Protein AF-A0A433DNB4-F1 (afdb_monomer)

Foldseek 3Di:
DPDDDQPQDPVLVVVLVVQCPPPDPVSRDDPVVSVVSVVVVVVPDPPDGDPSNVVVVVVVVVVVVVVVVVPPDDDDDDDDDDDDDPPPPPPPDDPVRVVVVVVPPD

Solvent-accessible surface area (backbone atoms only — not comparable to full-atom values): 6925 Å² total; per-residue (Å²): 123,98,67,82,81,62,56,64,59,60,64,71,57,57,50,52,55,50,36,65,61,40,88,50,73,89,65,32,68,54,71,66,58,53,49,53,53,49,54,58,47,56,74,75,61,59,90,61,73,36,71,53,35,50,51,50,53,53,52,53,53,53,54,51,52,51,50,55,67,74,57,74,74,81,84,82,81,95,75,93,77,96,71,86,73,78,91,76,73,82,80,74,70,53,71,71,60,55,52,58,65,63,72,72,77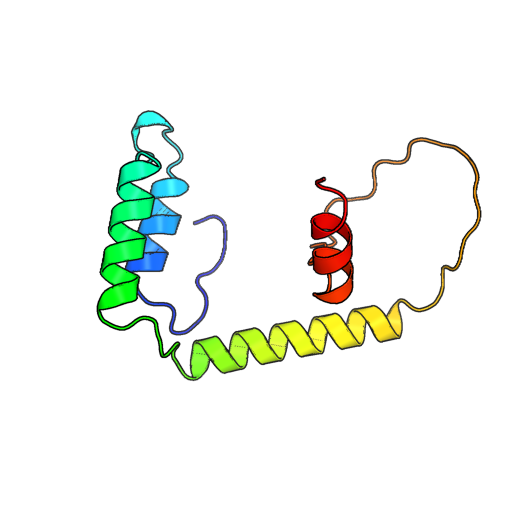,127

pLDDT: mean 73.73, std 19.6, range [33.25, 97.69]

Structure (mmCIF, N/CA/C/O backbone):
data_AF-A0A433DNB4-F1
#
_entry.id   AF-A0A433DNB4-F1
#
loop_
_atom_site.group_PDB
_atom_site.id
_atom_site.type_symbol
_atom_site.label_atom_id
_atom_site.label_alt_id
_atom_site.label_comp_id
_atom_site.label_asym_id
_atom_site.label_entity_id
_atom_site.label_seq_id
_atom_site.pdbx_PDB_ins_code
_atom_site.Cartn_x
_atom_site.Cartn_y
_atom_site.Cartn_z
_atom_site.occupancy
_atom_site.B_iso_or_equiv
_atom_site.auth_seq_id
_atom_site.auth_comp_id
_atom_site.auth_asym_id
_atom_site.auth_atom_id
_atom_site.pdbx_PDB_model_num
ATOM 1 N N . MET A 1 1 ? 2.485 -13.437 -0.537 1.00 68.94 1 MET A N 1
ATOM 2 C CA . MET A 1 1 ? 2.533 -12.122 0.137 1.00 68.94 1 MET A CA 1
ATOM 3 C C . MET A 1 1 ? 2.981 -12.386 1.565 1.00 68.94 1 MET A C 1
ATOM 5 O O . MET A 1 1 ? 2.599 -13.427 2.084 1.00 68.94 1 MET A O 1
ATOM 9 N N . ARG A 1 2 ? 3.878 -11.567 2.130 1.00 76.94 2 ARG A N 1
ATOM 10 C CA . ARG A 1 2 ? 4.492 -11.848 3.443 1.00 76.94 2 ARG A CA 1
ATOM 11 C C . ARG A 1 2 ? 3.539 -11.582 4.609 1.00 76.94 2 ARG A C 1
ATOM 13 O O . ARG A 1 2 ? 3.623 -12.262 5.621 1.00 76.94 2 ARG A O 1
ATOM 20 N N . GLU A 1 3 ? 2.648 -10.619 4.427 1.00 81.38 3 GLU A N 1
ATOM 21 C CA . GLU A 1 3 ? 1.641 -10.199 5.394 1.00 81.38 3 GLU A CA 1
ATOM 22 C C . GLU A 1 3 ? 0.254 -10.292 4.760 1.00 81.38 3 GLU A C 1
ATOM 24 O O . GLU A 1 3 ? 0.121 -10.220 3.531 1.00 81.38 3 GLU A O 1
ATOM 29 N N . ASP A 1 4 ? -0.765 -10.444 5.602 1.00 85.50 4 ASP A N 1
ATOM 30 C CA . ASP A 1 4 ? -2.154 -10.388 5.168 1.00 85.50 4 ASP A CA 1
ATOM 31 C C . ASP A 1 4 ? -2.570 -8.931 4.913 1.00 85.50 4 ASP A C 1
ATOM 33 O O . ASP A 1 4 ? -2.245 -8.039 5.704 1.00 85.50 4 ASP A O 1
ATOM 37 N N . PRO A 1 5 ? -3.295 -8.648 3.817 1.00 84.25 5 PRO A N 1
ATOM 38 C CA . PRO A 1 5 ? -3.717 -7.292 3.502 1.00 84.25 5 PRO A CA 1
ATOM 39 C C . PRO A 1 5 ? -4.709 -6.763 4.543 1.00 84.25 5 PRO A C 1
ATOM 41 O O . PRO A 1 5 ? -5.642 -7.455 4.953 1.00 84.25 5 PRO A O 1
ATOM 44 N N . ILE A 1 6 ? -4.555 -5.490 4.913 1.00 89.31 6 ILE A N 1
ATOM 45 C CA . ILE A 1 6 ? -5.486 -4.821 5.825 1.00 89.31 6 ILE A CA 1
ATOM 46 C C . ILE A 1 6 ? -6.874 -4.733 5.162 1.00 89.31 6 ILE A C 1
ATOM 48 O O . ILE A 1 6 ? -6.976 -4.285 4.012 1.00 89.31 6 ILE A O 1
ATOM 52 N N . PRO A 1 7 ? -7.962 -5.100 5.864 1.00 90.12 7 PRO A N 1
ATOM 53 C CA . PRO A 1 7 ? -9.314 -4.987 5.331 1.00 90.12 7 PRO A CA 1
ATOM 54 C C . PRO A 1 7 ? -9.628 -3.574 4.827 1.00 90.12 7 PRO A C 1
ATOM 56 O O . PRO A 1 7 ? -9.411 -2.583 5.526 1.00 90.12 7 PRO A O 1
ATOM 59 N N . GLY A 1 8 ? -10.142 -3.482 3.598 1.00 89.00 8 GLY A N 1
ATOM 60 C CA . GLY A 1 8 ? -10.512 -2.213 2.964 1.00 89.00 8 GLY A CA 1
ATOM 61 C C . GLY A 1 8 ? -9.331 -1.312 2.573 1.00 89.00 8 GLY A C 1
ATOM 62 O O . GLY A 1 8 ? -9.539 -0.126 2.300 1.00 89.00 8 GLY A O 1
ATOM 63 N N . MET A 1 9 ? -8.107 -1.852 2.546 1.00 87.12 9 MET A N 1
ATOM 64 C CA . MET A 1 9 ? -6.932 -1.176 1.999 1.00 87.12 9 MET A CA 1
ATOM 65 C C . MET A 1 9 ? -7.108 -0.912 0.493 1.00 87.12 9 MET A C 1
ATOM 67 O O . MET A 1 9 ? -7.552 -1.801 -0.236 1.00 87.12 9 MET A O 1
ATOM 71 N N . PRO A 1 10 ? -6.727 0.276 -0.014 1.00 87.25 10 PRO A N 1
ATOM 72 C CA . PRO A 1 10 ? -6.719 0.537 -1.449 1.00 87.25 10 PRO A CA 1
ATOM 73 C C . PRO A 1 10 ? -5.812 -0.441 -2.207 1.00 87.25 10 PRO A C 1
ATOM 75 O O . PRO A 1 10 ? -4.646 -0.610 -1.850 1.00 87.25 10 PRO A O 1
ATOM 78 N N . ASN A 1 11 ? -6.314 -1.014 -3.305 1.00 88.00 11 ASN A N 1
ATOM 79 C CA . ASN A 1 11 ? -5.570 -1.986 -4.122 1.00 88.00 11 ASN A CA 1
ATOM 80 C C . ASN A 1 11 ? -4.202 -1.466 -4.582 1.00 88.00 11 ASN A C 1
ATOM 82 O O . ASN A 1 11 ? -3.243 -2.225 -4.620 1.00 88.00 11 ASN A O 1
ATOM 86 N N . VAL A 1 12 ? -4.084 -0.160 -4.848 1.00 89.12 12 VAL A N 1
ATOM 87 C CA . VAL A 1 12 ? -2.805 0.448 -5.242 1.00 89.12 12 VAL A CA 1
ATOM 88 C C . VAL A 1 12 ? -1.710 0.252 -4.187 1.00 89.12 12 VAL A C 1
ATOM 90 O O . VAL A 1 12 ? -0.563 0.019 -4.555 1.00 89.12 12 VAL A O 1
ATOM 93 N N . LEU A 1 13 ? -2.045 0.274 -2.888 1.00 89.25 13 LEU A N 1
ATOM 94 C CA . LEU A 1 13 ? -1.079 -0.056 -1.835 1.00 89.25 13 LEU A CA 1
ATOM 95 C C . LEU A 1 13 ? -0.755 -1.547 -1.824 1.00 89.25 13 LEU A C 1
ATOM 97 O O . LEU A 1 13 ? 0.412 -1.906 -1.695 1.00 89.25 13 LEU A O 1
ATOM 101 N N . ALA A 1 14 ? -1.770 -2.404 -1.977 1.00 89.44 14 ALA A N 1
ATOM 102 C CA . ALA A 1 14 ? -1.582 -3.853 -2.021 1.00 89.44 14 ALA A CA 1
ATOM 103 C C . ALA A 1 14 ? -0.605 -4.253 -3.138 1.00 89.44 14 ALA A C 1
ATOM 105 O O . ALA A 1 14 ? 0.286 -5.074 -2.925 1.00 89.44 14 ALA A O 1
ATOM 106 N N . ASP A 1 15 ? -0.749 -3.636 -4.311 1.00 91.75 15 ASP A N 1
ATOM 107 C CA . ASP A 1 15 ? 0.115 -3.867 -5.464 1.00 91.75 15 ASP A CA 1
ATOM 108 C C . ASP A 1 15 ? 1.534 -3.341 -5.243 1.00 91.75 15 ASP A C 1
ATOM 110 O O . ASP A 1 15 ? 2.486 -4.078 -5.489 1.00 91.75 15 ASP A O 1
ATOM 114 N N . ILE A 1 16 ? 1.692 -2.125 -4.702 1.00 93.50 16 ILE A N 1
ATOM 115 C CA . ILE A 1 16 ? 3.014 -1.587 -4.340 1.00 93.50 16 ILE A CA 1
ATOM 116 C C . ILE A 1 16 ? 3.729 -2.538 -3.371 1.00 93.50 16 ILE A C 1
ATOM 118 O O . ILE A 1 16 ? 4.874 -2.911 -3.613 1.00 93.50 16 ILE A O 1
ATOM 122 N N . ILE A 1 17 ? 3.056 -2.972 -2.300 1.00 92.56 17 ILE A N 1
ATOM 123 C CA . ILE A 1 17 ? 3.629 -3.890 -1.304 1.00 92.56 17 ILE A CA 1
ATOM 124 C C . ILE A 1 17 ? 4.013 -5.223 -1.958 1.00 92.56 17 ILE A C 1
ATOM 126 O O . ILE A 1 17 ? 5.115 -5.729 -1.740 1.00 92.56 17 ILE A O 1
ATOM 130 N N . ARG A 1 18 ? 3.127 -5.783 -2.790 1.00 92.31 18 ARG A N 1
ATOM 131 C CA . ARG A 1 18 ? 3.365 -7.044 -3.504 1.00 92.31 18 ARG A CA 1
ATOM 132 C C . ARG A 1 18 ? 4.603 -6.973 -4.396 1.00 92.31 18 ARG A C 1
ATOM 134 O O . ARG A 1 18 ? 5.392 -7.911 -4.381 1.00 92.31 18 ARG A O 1
ATOM 141 N N . GLU A 1 19 ? 4.762 -5.893 -5.154 1.00 94.62 19 GLU A N 1
ATOM 142 C CA . GLU A 1 19 ? 5.895 -5.692 -6.066 1.00 94.62 19 GLU A CA 1
ATOM 143 C C . GLU A 1 19 ? 7.205 -5.424 -5.310 1.00 94.62 19 GLU A C 1
ATOM 145 O O . GLU A 1 19 ? 8.245 -5.987 -5.648 1.00 94.62 19 GLU A O 1
ATOM 150 N N . CYS A 1 20 ? 7.169 -4.632 -4.234 1.00 95.25 20 CYS A N 1
ATOM 151 C CA . CYS A 1 20 ? 8.330 -4.411 -3.362 1.00 95.25 20 CYS A CA 1
ATOM 152 C C . CYS A 1 20 ? 8.837 -5.705 -2.706 1.00 95.25 20 CYS A C 1
ATOM 154 O O . CYS A 1 20 ? 10.021 -5.819 -2.381 1.00 95.25 20 CYS A O 1
ATOM 156 N N . TRP A 1 21 ? 7.953 -6.683 -2.513 1.00 93.69 21 TRP A N 1
ATOM 157 C CA . TRP A 1 21 ? 8.272 -7.997 -1.959 1.00 93.69 21 TRP A CA 1
ATOM 158 C C . TRP A 1 21 ? 8.384 -9.104 -3.010 1.00 93.69 21 TRP A C 1
ATOM 160 O O . TRP A 1 21 ? 8.254 -10.281 -2.660 1.00 93.69 21 TRP A O 1
ATOM 170 N N . ASP A 1 22 ? 8.654 -8.772 -4.277 1.00 94.50 22 ASP A N 1
ATOM 171 C CA . ASP A 1 22 ? 8.982 -9.803 -5.261 1.00 94.50 22 ASP A CA 1
ATOM 172 C C . ASP A 1 22 ? 10.220 -10.605 -4.798 1.00 94.50 22 ASP A C 1
ATOM 174 O O . ASP A 1 22 ? 11.187 -10.065 -4.229 1.00 94.50 22 ASP A O 1
ATOM 178 N N . LEU A 1 23 ? 10.150 -11.927 -4.986 1.00 93.19 23 LEU A N 1
ATOM 179 C CA . LEU A 1 23 ? 11.231 -12.853 -4.644 1.00 93.19 23 LEU A CA 1
ATOM 180 C C . LEU A 1 23 ? 12.463 -12.591 -5.511 1.00 93.19 23 LEU A C 1
ATOM 182 O O . LEU A 1 23 ? 13.586 -12.770 -5.041 1.00 93.19 23 LEU A O 1
ATOM 186 N N . ASP A 1 24 ? 12.249 -12.151 -6.749 1.00 95.62 24 ASP A N 1
ATOM 187 C CA . ASP A 1 24 ? 13.303 -11.716 -7.647 1.00 95.62 24 ASP A CA 1
ATOM 188 C C . ASP A 1 24 ? 13.648 -10.241 -7.363 1.00 95.62 24 ASP A C 1
ATOM 190 O O . ASP A 1 24 ? 12.821 -9.354 -7.602 1.00 95.62 24 ASP A O 1
ATOM 194 N N . PRO A 1 25 ? 14.861 -9.933 -6.870 1.00 95.00 25 PRO A N 1
ATOM 195 C CA . PRO A 1 25 ? 15.250 -8.560 -6.566 1.00 95.00 25 PRO A CA 1
ATOM 196 C C . PRO A 1 25 ? 15.253 -7.655 -7.803 1.00 95.00 25 PRO A C 1
ATOM 198 O O . PRO A 1 25 ? 15.069 -6.451 -7.652 1.00 95.00 25 PRO A O 1
ATOM 201 N N . LEU A 1 26 ? 15.413 -8.208 -9.011 1.00 96.88 26 LEU A N 1
ATOM 202 C CA . LEU A 1 26 ? 15.398 -7.434 -10.257 1.00 96.88 26 LEU A CA 1
ATOM 203 C C . LEU A 1 26 ? 13.992 -6.980 -10.661 1.00 96.88 26 LEU A C 1
ATOM 205 O O . LEU A 1 26 ? 13.856 -6.092 -11.499 1.00 96.88 26 LEU A O 1
ATOM 209 N N . LYS A 1 27 ? 12.948 -7.582 -10.082 1.00 96.06 27 LYS A N 1
ATOM 210 C CA . LYS A 1 27 ? 11.548 -7.210 -10.329 1.00 96.06 27 LYS A CA 1
ATOM 211 C C . LYS A 1 27 ? 11.009 -6.200 -9.328 1.00 96.06 27 LYS A C 1
ATOM 213 O O . LYS A 1 27 ? 9.893 -5.713 -9.503 1.00 96.06 27 LYS A O 1
ATOM 218 N N . ARG A 1 28 ? 11.774 -5.891 -8.281 1.00 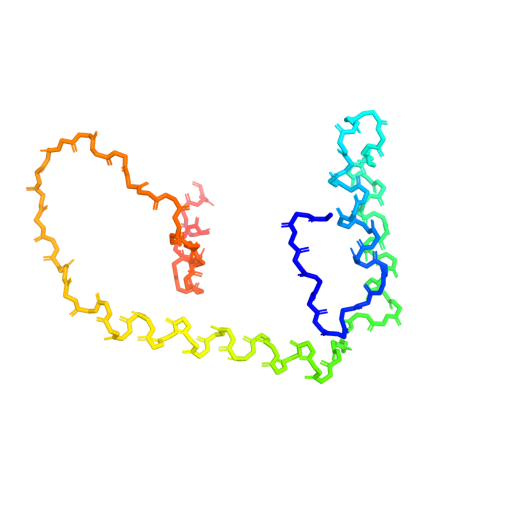97.38 28 ARG A N 1
ATOM 219 C CA . ARG A 1 28 ? 11.368 -4.892 -7.297 1.00 97.38 28 ARG A CA 1
ATOM 220 C C . ARG A 1 28 ? 11.424 -3.504 -7.938 1.00 97.38 28 ARG A C 1
ATOM 222 O O . ARG A 1 28 ? 12.402 -3.197 -8.621 1.00 97.38 28 ARG A O 1
ATOM 229 N N . PRO A 1 29 ? 10.403 -2.661 -7.729 1.00 97.31 29 PRO A N 1
ATOM 230 C CA . PRO A 1 29 ? 10.389 -1.315 -8.278 1.00 97.31 29 PRO A CA 1
ATOM 231 C C . PRO A 1 29 ? 11.493 -0.459 -7.652 1.00 97.31 29 PRO A C 1
ATOM 233 O O . PRO A 1 29 ? 11.896 -0.673 -6.504 1.00 97.31 29 PRO A O 1
ATOM 236 N N . ALA A 1 30 ? 11.952 0.553 -8.389 1.00 97.69 30 ALA A N 1
ATOM 237 C CA . ALA A 1 30 ? 12.843 1.551 -7.821 1.00 97.69 30 ALA A CA 1
ATOM 238 C C . ALA A 1 30 ? 12.098 2.396 -6.777 1.00 97.69 30 ALA A C 1
ATOM 240 O O . ALA A 1 30 ? 10.891 2.631 -6.877 1.00 97.69 30 ALA A O 1
ATOM 241 N N . MET A 1 31 ? 12.827 2.917 -5.788 1.00 96.31 31 MET A N 1
ATOM 242 C CA . MET A 1 31 ? 12.226 3.769 -4.754 1.00 96.31 31 MET A CA 1
ATOM 243 C C . MET A 1 31 ? 11.567 5.027 -5.331 1.00 96.31 31 MET A C 1
ATOM 245 O O . MET A 1 31 ? 10.558 5.489 -4.800 1.00 96.31 31 MET A O 1
ATOM 249 N N . GLU A 1 32 ? 12.094 5.555 -6.437 1.00 97.44 32 GLU A N 1
ATOM 250 C CA . GLU A 1 32 ? 11.493 6.680 -7.153 1.00 97.44 32 GLU A CA 1
ATOM 251 C C . GLU A 1 32 ? 10.107 6.323 -7.719 1.00 97.44 32 GLU A C 1
ATOM 253 O O . GLU A 1 32 ? 9.158 7.090 -7.548 1.00 97.44 32 GLU A O 1
ATOM 258 N N . ASP A 1 33 ? 9.945 5.128 -8.297 1.00 95.94 33 ASP A N 1
ATOM 259 C CA . ASP A 1 33 ? 8.655 4.650 -8.810 1.00 95.94 33 ASP A CA 1
ATOM 260 C C . ASP A 1 33 ? 7.635 4.476 -7.686 1.00 95.94 33 ASP A C 1
ATOM 262 O O . ASP A 1 33 ? 6.479 4.890 -7.809 1.00 95.94 33 ASP A O 1
ATOM 266 N N . VAL A 1 34 ? 8.068 3.893 -6.565 1.00 96.38 34 VAL A N 1
ATOM 267 C CA . VAL A 1 34 ? 7.236 3.732 -5.367 1.00 96.38 34 VAL A CA 1
ATOM 268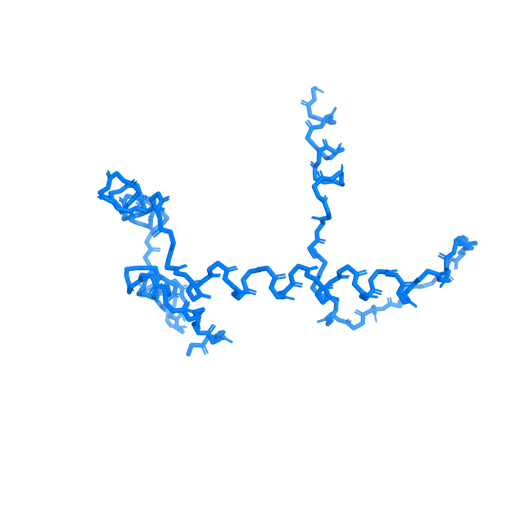 C C . VAL A 1 34 ? 6.780 5.098 -4.854 1.00 96.38 34 VAL A C 1
ATOM 270 O O . VAL A 1 34 ? 5.581 5.308 -4.665 1.00 96.38 34 VAL A O 1
ATOM 273 N N . SER A 1 35 ? 7.709 6.045 -4.695 1.00 94.56 3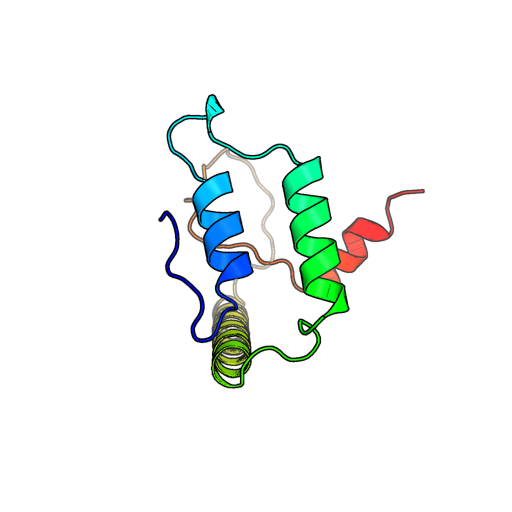5 SER A N 1
ATOM 274 C CA . SER A 1 35 ? 7.418 7.408 -4.235 1.00 94.56 35 SER A CA 1
ATOM 275 C C . SER A 1 35 ? 6.423 8.117 -5.155 1.00 94.56 35 SER A C 1
ATOM 277 O O . SER A 1 35 ? 5.404 8.635 -4.696 1.00 94.56 35 SER A O 1
ATOM 279 N N . ASN A 1 36 ? 6.643 8.053 -6.470 1.00 93.25 36 ASN A N 1
ATOM 280 C CA . ASN A 1 36 ? 5.761 8.660 -7.464 1.00 93.25 36 ASN A CA 1
ATOM 281 C C . ASN A 1 36 ? 4.349 8.058 -7.433 1.00 93.25 36 ASN A C 1
ATOM 283 O O . ASN A 1 36 ? 3.357 8.792 -7.502 1.00 93.25 36 ASN A O 1
ATOM 287 N N . ARG A 1 37 ? 4.232 6.731 -7.305 1.00 91.94 37 ARG A N 1
ATOM 288 C CA . ARG A 1 37 ? 2.935 6.041 -7.201 1.00 91.94 37 ARG A CA 1
ATOM 289 C C . ARG A 1 37 ? 2.203 6.413 -5.920 1.00 91.94 37 ARG A C 1
ATOM 291 O O . ARG A 1 37 ? 1.003 6.689 -5.974 1.00 91.94 37 ARG A O 1
ATOM 298 N N . LEU A 1 38 ? 2.908 6.464 -4.793 1.00 90.12 38 LEU A N 1
ATOM 299 C CA . LEU A 1 38 ? 2.337 6.895 -3.520 1.00 90.12 38 LEU A CA 1
ATOM 300 C C . LEU A 1 38 ? 1.874 8.349 -3.604 1.00 90.12 38 LEU A C 1
ATOM 302 O O . LEU A 1 38 ? 0.721 8.623 -3.295 1.00 90.12 38 LEU A O 1
ATOM 306 N N . HIS A 1 39 ? 2.707 9.265 -4.098 1.00 88.38 39 HIS A N 1
ATOM 307 C CA . HIS A 1 39 ? 2.367 10.685 -4.186 1.00 88.38 39 HIS A CA 1
ATOM 308 C C . HIS A 1 39 ? 1.126 10.943 -5.054 1.00 88.38 39 HIS A C 1
ATOM 310 O O . HIS A 1 39 ? 0.214 11.655 -4.632 1.00 88.38 39 HIS A O 1
ATOM 316 N N . ARG A 1 40 ? 1.035 10.290 -6.223 1.00 86.00 40 ARG A N 1
ATOM 317 C CA . ARG A 1 40 ? -0.157 10.343 -7.093 1.00 86.00 40 ARG A CA 1
ATOM 318 C C . ARG A 1 40 ? -1.403 9.791 -6.409 1.00 86.00 40 ARG A C 1
ATOM 320 O O . ARG A 1 40 ? -2.489 10.343 -6.531 1.00 86.00 40 ARG A O 1
ATOM 327 N N . SER A 1 41 ? -1.244 8.704 -5.665 1.00 79.06 41 SER A N 1
ATOM 328 C CA . SER A 1 41 ? -2.347 8.106 -4.917 1.00 79.06 41 SER A CA 1
ATOM 329 C C . SER A 1 41 ? -2.811 9.037 -3.785 1.00 79.06 41 SER A C 1
ATOM 331 O O . SER A 1 41 ? -4.011 9.219 -3.564 1.00 79.06 41 SER A O 1
ATOM 333 N N . TYR A 1 42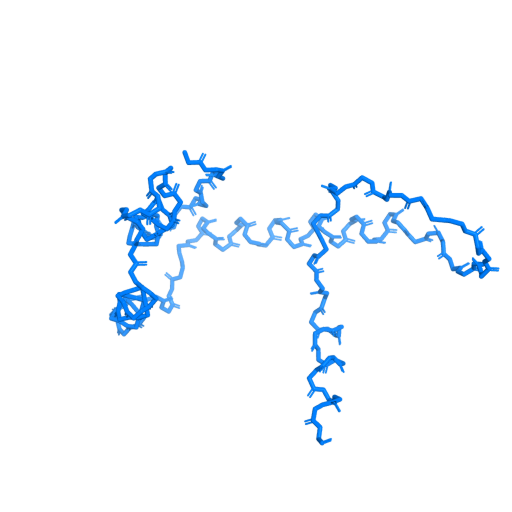 ? -1.868 9.709 -3.119 1.00 72.31 42 TYR A N 1
ATOM 334 C CA . TYR A 1 42 ? -2.129 10.653 -2.035 1.00 72.31 42 TYR A CA 1
ATOM 335 C C . TYR A 1 42 ? -2.904 11.902 -2.463 1.00 72.31 42 TYR A C 1
ATOM 337 O O . TYR A 1 42 ? -3.693 12.421 -1.665 1.00 72.31 42 TYR A O 1
ATOM 345 N N . SER A 1 43 ? -2.731 12.363 -3.705 1.00 65.81 43 SER A N 1
ATOM 346 C CA . SER A 1 43 ? -3.438 13.539 -4.220 1.00 65.81 43 SER A CA 1
ATOM 347 C C . SER A 1 43 ? -4.907 13.274 -4.556 1.00 65.81 43 SER A C 1
ATOM 349 O O . SER A 1 43 ? -5.712 14.193 -4.431 1.00 65.81 43 SER A O 1
ATOM 351 N N . ASP A 1 44 ? -5.269 12.041 -4.932 1.00 57.75 44 ASP A N 1
ATOM 352 C CA . ASP A 1 44 ? -6.584 11.762 -5.523 1.00 57.75 44 ASP A CA 1
ATOM 353 C C . ASP A 1 44 ? -7.637 11.237 -4.535 1.00 57.75 44 ASP A C 1
ATOM 355 O O . ASP A 1 44 ? -8.817 11.528 -4.715 1.00 57.75 44 ASP A O 1
ATOM 359 N N . SER A 1 45 ? -7.284 10.477 -3.481 1.00 54.75 45 SER A N 1
ATOM 360 C CA . SER A 1 45 ? -8.311 9.874 -2.589 1.00 54.75 45 SER A CA 1
ATOM 361 C C . SER A 1 45 ? -7.852 9.320 -1.225 1.00 54.75 45 SER A C 1
ATOM 363 O O . SER A 1 45 ? -8.683 8.834 -0.458 1.00 54.75 45 SER A O 1
ATOM 365 N N . PHE A 1 46 ? -6.577 9.404 -0.836 1.00 57.53 46 PHE A N 1
ATOM 366 C CA . PHE A 1 46 ? -6.094 8.735 0.394 1.00 57.53 46 PHE A CA 1
ATOM 367 C C . PHE A 1 46 ? -6.474 9.397 1.722 1.00 57.53 46 PHE A C 1
ATOM 369 O O . PHE A 1 46 ? -6.213 8.842 2.786 1.00 57.53 46 PHE A O 1
ATOM 376 N N . LYS A 1 47 ? -7.140 10.556 1.708 1.00 58.03 47 LYS A N 1
ATOM 377 C CA . LYS A 1 47 ? -7.545 11.238 2.952 1.00 58.03 47 LYS A CA 1
ATOM 378 C C . LYS A 1 47 ? -8.637 10.498 3.732 1.00 58.03 47 LYS A C 1
ATOM 380 O O . LYS A 1 47 ? -8.968 10.896 4.848 1.00 58.03 47 LYS A O 1
ATOM 385 N N . ARG A 1 48 ? -9.226 9.436 3.173 1.00 73.56 48 ARG A N 1
ATOM 386 C CA . ARG A 1 48 ? -10.290 8.688 3.842 1.00 73.56 48 ARG A CA 1
ATOM 387 C C . ARG A 1 48 ? -10.100 7.188 3.662 1.00 73.56 48 ARG A C 1
ATOM 389 O O . ARG A 1 48 ? -10.713 6.585 2.790 1.00 73.56 48 ARG A O 1
ATOM 396 N N . PHE A 1 49 ? -9.279 6.595 4.533 1.00 79.75 49 PHE A N 1
ATOM 397 C CA . PHE A 1 49 ? -9.291 5.146 4.732 1.00 79.75 49 PHE A CA 1
ATOM 398 C C . PHE A 1 49 ? -10.725 4.651 4.933 1.00 79.75 49 PHE A C 1
ATOM 400 O O . PHE A 1 49 ? -11.569 5.363 5.502 1.00 79.75 49 PHE A O 1
ATOM 407 N N . SER A 1 50 ? -10.977 3.435 4.452 1.00 88.38 50 SER A N 1
ATOM 408 C CA . SER A 1 50 ? -12.260 2.760 4.611 1.00 88.38 50 SER A CA 1
ATOM 409 C C . SER A 1 50 ? -12.633 2.638 6.096 1.00 88.38 50 SER A C 1
ATOM 411 O O . SER A 1 50 ? -11.782 2.768 6.986 1.00 88.38 50 SER A O 1
ATOM 413 N N . LYS A 1 51 ? -13.919 2.424 6.391 1.00 90.69 51 LYS A N 1
ATOM 414 C CA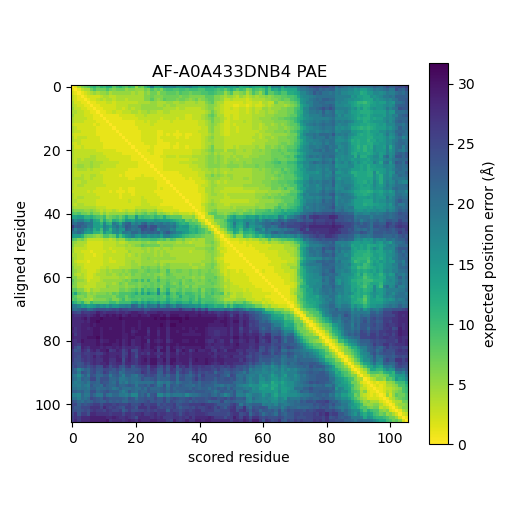 . LYS A 1 51 ? -14.362 2.248 7.785 1.00 90.69 51 LYS A CA 1
ATOM 415 C C . LYS A 1 51 ? -13.736 0.988 8.384 1.00 90.69 51 LYS A C 1
ATOM 417 O O . LYS A 1 51 ? -13.361 0.984 9.549 1.00 90.69 51 LYS A O 1
ATOM 422 N N . GLU A 1 52 ? -13.578 -0.030 7.552 1.00 92.19 52 GLU A N 1
ATOM 423 C CA . GLU A 1 52 ? -12.980 -1.323 7.846 1.00 92.19 52 GLU A CA 1
ATOM 424 C C . GLU A 1 52 ? -11.508 -1.162 8.242 1.00 92.19 52 GLU A C 1
ATOM 426 O O . GLU A 1 52 ? -11.100 -1.638 9.299 1.00 92.19 52 GLU A O 1
ATOM 431 N N . THR A 1 53 ? -10.732 -0.412 7.453 1.00 89.81 53 THR A N 1
ATOM 432 C CA . THR A 1 53 ? -9.323 -0.119 7.757 1.00 89.81 53 THR A CA 1
ATOM 433 C C . THR A 1 53 ? -9.186 0.654 9.068 1.00 89.81 53 THR A C 1
ATOM 435 O O . THR A 1 53 ? -8.309 0.349 9.871 1.00 89.81 53 THR A O 1
ATOM 438 N N . LYS A 1 54 ? -10.059 1.637 9.319 1.00 88.69 54 LYS A N 1
ATOM 439 C CA . LYS A 1 54 ? -10.034 2.408 10.573 1.00 88.69 54 LYS A CA 1
ATOM 440 C C . LYS A 1 54 ? -10.333 1.535 11.788 1.00 88.69 54 LYS A C 1
ATOM 442 O O . LYS A 1 54 ? -9.564 1.559 12.741 1.00 88.69 54 LYS A O 1
ATOM 447 N N . ALA A 1 55 ? -11.385 0.722 11.717 1.00 91.25 55 ALA A N 1
ATOM 448 C CA . ALA A 1 55 ? -11.747 -0.194 12.794 1.00 91.25 55 ALA A CA 1
ATOM 449 C C . ALA A 1 55 ? -10.634 -1.217 13.075 1.00 91.25 55 ALA A C 1
ATOM 451 O O . ALA A 1 55 ? -10.357 -1.529 14.230 1.00 91.25 55 ALA A O 1
ATOM 452 N N . PHE A 1 56 ? -9.954 -1.702 12.030 1.00 89.38 56 PHE A N 1
ATOM 453 C CA . PHE A 1 56 ? -8.793 -2.578 12.183 1.00 89.38 56 PHE A CA 1
ATOM 454 C C . PHE A 1 56 ? -7.652 -1.894 12.951 1.00 89.38 56 PHE A C 1
ATOM 456 O O . PHE A 1 56 ? -7.120 -2.472 13.897 1.00 89.38 56 PHE A O 1
ATOM 463 N N . ILE A 1 57 ? -7.303 -0.656 12.582 1.00 87.38 57 ILE A N 1
ATOM 464 C CA . ILE A 1 57 ? -6.246 0.122 13.252 1.00 87.38 57 ILE A CA 1
ATOM 465 C C . ILE A 1 57 ? -6.608 0.392 14.720 1.00 87.38 57 ILE A C 1
ATOM 467 O O . ILE A 1 57 ? -5.767 0.218 15.600 1.00 87.38 57 ILE A O 1
ATOM 471 N N . GLU A 1 58 ? -7.857 0.771 15.000 1.00 88.88 58 GLU A N 1
ATOM 472 C CA . GLU A 1 58 ? -8.350 0.997 16.366 1.00 88.88 58 GLU A CA 1
ATOM 473 C C . GLU A 1 58 ? -8.297 -0.283 17.215 1.00 88.88 58 GLU A C 1
ATOM 475 O O . GLU A 1 58 ? -7.845 -0.247 18.360 1.00 88.88 58 GLU A O 1
ATOM 480 N N . GLY A 1 59 ? -8.691 -1.428 16.647 1.00 89.81 59 GLY A N 1
ATOM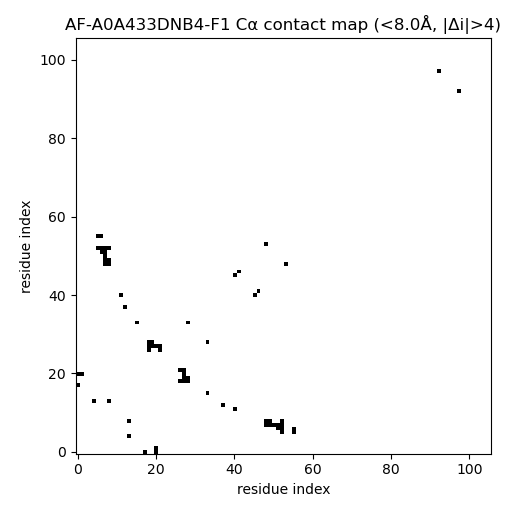 481 C CA . GLY A 1 59 ? -8.618 -2.724 17.325 1.00 89.81 59 GLY A CA 1
ATOM 482 C C . GLY A 1 59 ? -7.184 -3.133 17.670 1.00 89.81 59 GLY A C 1
ATOM 483 O O . GLY A 1 59 ? -6.919 -3.562 18.794 1.00 89.81 59 GLY A O 1
ATOM 484 N N . GLN A 1 60 ? -6.248 -2.936 16.738 1.00 88.69 60 GLN A N 1
ATOM 485 C CA . GLN A 1 60 ? -4.823 -3.191 16.975 1.00 88.69 60 GLN A CA 1
ATOM 486 C C . GLN A 1 60 ? -4.253 -2.276 18.067 1.00 88.69 60 GLN A C 1
ATOM 488 O O . GLN A 1 60 ? -3.550 -2.743 18.964 1.00 88.69 60 GLN A O 1
ATOM 493 N N . ALA A 1 61 ? -4.597 -0.984 18.041 1.00 85.25 61 ALA A N 1
ATOM 494 C CA . ALA A 1 61 ? -4.158 -0.029 19.057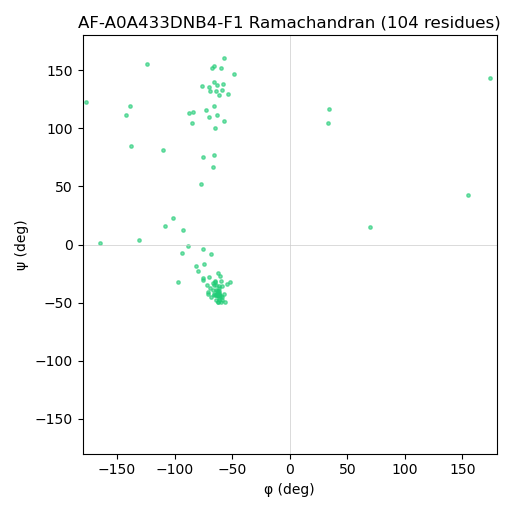 1.00 85.25 61 ALA A CA 1
ATOM 495 C C . ALA A 1 61 ? -4.666 -0.403 20.462 1.00 85.25 61 ALA A C 1
ATOM 497 O O . ALA A 1 61 ? -3.895 -0.379 21.423 1.00 85.25 61 ALA A O 1
ATOM 498 N N . ALA A 1 62 ? -5.934 -0.804 20.587 1.00 85.56 62 ALA A N 1
ATOM 499 C CA . ALA A 1 62 ? -6.507 -1.237 21.860 1.00 85.56 62 ALA A CA 1
ATOM 500 C C . ALA A 1 62 ? -5.837 -2.515 22.396 1.00 85.56 62 ALA A C 1
ATOM 502 O O . ALA A 1 62 ? -5.501 -2.582 23.580 1.00 85.56 62 ALA A O 1
ATOM 503 N N . ALA A 1 63 ? -5.591 -3.506 21.532 1.00 82.88 63 ALA A N 1
ATOM 504 C CA . ALA A 1 63 ? -4.897 -4.737 21.912 1.00 82.88 63 ALA A CA 1
ATOM 505 C C . ALA A 1 63 ? -3.469 -4.455 22.408 1.00 82.88 63 ALA A C 1
ATOM 507 O O . ALA A 1 63 ? -3.049 -4.980 23.440 1.00 82.88 63 ALA A O 1
ATOM 508 N N . HIS A 1 64 ? -2.745 -3.563 21.728 1.00 82.88 64 HIS A N 1
ATOM 509 C CA . HIS A 1 64 ? -1.421 -3.128 22.163 1.00 82.88 64 HIS A CA 1
ATOM 510 C C . HIS A 1 64 ? -1.470 -2.438 23.535 1.00 82.88 64 HIS A C 1
ATOM 512 O O . HIS A 1 64 ? -0.631 -2.709 24.395 1.00 82.88 64 HIS A O 1
ATOM 518 N N . GLN A 1 65 ? -2.431 -1.542 23.772 1.00 76.25 65 GLN A N 1
ATOM 519 C CA . GLN A 1 65 ? -2.564 -0.862 25.067 1.00 76.25 65 GLN A CA 1
ATOM 520 C C . GLN A 1 65 ? -2.855 -1.846 26.204 1.00 76.25 65 GLN A C 1
ATOM 522 O O . GLN A 1 65 ? -2.275 -1.724 27.282 1.00 76.25 65 GLN A O 1
ATOM 527 N N . GLN A 1 66 ? -3.694 -2.854 25.956 1.00 79.94 66 GLN A N 1
ATOM 528 C CA . GLN A 1 66 ? -3.947 -3.930 26.916 1.00 79.94 66 GLN A CA 1
ATOM 529 C C . GLN A 1 66 ? -2.682 -4.752 27.192 1.00 79.94 66 GLN A C 1
ATOM 531 O O . GLN A 1 66 ? -2.410 -5.070 28.347 1.00 79.94 66 GLN A O 1
ATOM 536 N N . ALA A 1 67 ? -1.875 -5.041 26.167 1.00 81.94 67 ALA A N 1
ATOM 537 C CA . ALA A 1 67 ? -0.601 -5.741 26.331 1.00 81.94 67 ALA A CA 1
ATOM 538 C C . ALA A 1 67 ? 0.412 -4.934 27.164 1.00 81.94 67 ALA A C 1
ATOM 540 O O . ALA A 1 67 ? 1.105 -5.509 27.999 1.00 81.94 67 ALA A O 1
ATOM 541 N N . LEU A 1 68 ? 0.473 -3.607 26.987 1.00 77.12 68 LEU A N 1
ATOM 542 C CA . LEU A 1 68 ? 1.296 -2.728 27.828 1.00 77.12 68 LEU A CA 1
ATOM 543 C C . LEU A 1 68 ? 0.801 -2.696 29.278 1.00 77.12 68 LEU A C 1
ATOM 545 O O . LEU A 1 68 ? 1.611 -2.769 30.195 1.00 77.12 68 LEU A O 1
ATOM 549 N N . ALA A 1 69 ? -0.516 -2.628 29.488 1.00 77.06 69 ALA A N 1
ATOM 550 C CA . ALA A 1 69 ? -1.108 -2.642 30.825 1.00 77.06 69 ALA A CA 1
ATOM 551 C C . ALA A 1 69 ? -0.900 -3.986 31.548 1.00 77.06 69 ALA A C 1
ATOM 553 O O . ALA A 1 69 ? -0.733 -4.007 32.763 1.00 77.06 69 ALA A O 1
ATOM 554 N N . ALA A 1 70 ? -0.879 -5.097 30.808 1.00 74.25 70 ALA A N 1
ATOM 555 C CA . ALA A 1 70 ? -0.602 -6.429 31.344 1.00 74.25 70 ALA A CA 1
ATOM 556 C C . ALA A 1 70 ? 0.901 -6.703 31.554 1.00 74.25 70 ALA A C 1
ATOM 558 O O . ALA A 1 70 ? 1.252 -7.561 32.357 1.00 74.25 70 ALA A O 1
ATOM 559 N N . GLY A 1 71 ? 1.782 -5.991 30.842 1.00 60.88 71 GLY A N 1
ATOM 560 C CA . GLY A 1 71 ? 3.242 -6.123 30.920 1.00 60.88 71 GLY A CA 1
ATOM 561 C C . GLY A 1 71 ? 3.926 -5.181 31.916 1.00 60.88 71 GLY A C 1
ATOM 562 O O . GLY A 1 71 ? 5.145 -5.036 31.864 1.00 60.88 71 GLY A O 1
ATOM 563 N N . GLY A 1 72 ? 3.166 -4.524 32.793 1.00 49.72 72 GLY A N 1
ATOM 564 C CA . GLY A 1 72 ? 3.670 -3.621 33.828 1.00 49.72 72 GLY A CA 1
ATOM 565 C C . GLY A 1 72 ? 4.271 -4.328 35.045 1.00 49.72 72 GLY A C 1
ATOM 566 O O . GLY A 1 72 ? 3.890 -3.997 36.158 1.00 49.72 72 GLY A O 1
ATOM 567 N N . GLU A 1 73 ? 5.202 -5.263 34.851 1.00 44.06 73 GLU A N 1
ATOM 568 C CA . GLU A 1 73 ? 6.162 -5.697 35.878 1.00 44.06 73 GLU A CA 1
ATOM 569 C C . GLU A 1 73 ? 7.513 -5.964 35.201 1.00 44.06 73 GLU A C 1
ATOM 571 O O . GLU A 1 73 ? 7.655 -6.874 34.387 1.00 44.06 73 GLU A O 1
ATOM 576 N N . GLY A 1 74 ? 8.495 -5.114 35.503 1.00 41.38 74 GLY A N 1
ATOM 577 C CA . GLY A 1 74 ? 9.840 -5.173 34.932 1.00 41.38 74 GLY A CA 1
ATOM 578 C C . GLY A 1 74 ? 10.550 -3.822 34.946 1.00 41.38 74 GLY A C 1
ATOM 579 O O . GLY A 1 74 ? 11.143 -3.425 33.948 1.00 41.38 74 GLY A O 1
ATOM 580 N N . ALA A 1 75 ? 10.437 -3.080 36.050 1.00 43.69 75 ALA A N 1
ATOM 581 C CA . ALA A 1 75 ? 11.330 -1.961 36.308 1.00 43.69 75 ALA A CA 1
ATOM 582 C C . ALA A 1 75 ? 12.705 -2.533 36.686 1.00 43.69 75 ALA A C 1
ATOM 584 O O . ALA A 1 75 ? 12.797 -3.225 37.690 1.00 43.69 75 ALA A O 1
ATOM 585 N N . GLY A 1 76 ? 13.697 -2.256 35.834 1.00 41.91 76 GLY A N 1
ATOM 586 C CA . GLY A 1 76 ? 15.148 -2.270 36.048 1.00 41.91 76 GLY A CA 1
ATOM 587 C C . GLY A 1 76 ? 15.767 -3.296 36.996 1.00 41.91 76 GLY A C 1
ATOM 588 O O . GLY A 1 76 ? 15.648 -3.149 38.201 1.00 41.91 76 GLY A O 1
ATOM 589 N N . ASP A 1 77 ? 16.605 -4.169 36.439 1.00 33.91 77 ASP A N 1
ATOM 590 C CA . ASP A 1 77 ? 17.908 -4.462 37.038 1.00 33.91 77 ASP A CA 1
ATOM 591 C C . ASP A 1 77 ? 18.951 -4.562 35.913 1.00 33.91 77 ASP A C 1
ATOM 593 O O . ASP A 1 77 ? 18.830 -5.339 34.966 1.00 33.91 77 ASP A O 1
ATOM 597 N N . ASP A 1 78 ? 19.926 -3.667 36.008 1.00 54.84 78 ASP A N 1
ATOM 598 C CA . ASP A 1 78 ? 21.206 -3.671 35.313 1.00 54.84 78 ASP A CA 1
ATOM 599 C C . ASP A 1 78 ? 21.997 -4.908 35.760 1.00 54.84 78 ASP A C 1
ATOM 601 O O . ASP A 1 78 ? 22.351 -4.984 36.929 1.00 54.84 78 ASP A O 1
ATOM 605 N N . ASP A 1 79 ? 22.207 -5.889 34.871 1.00 46.31 79 ASP A N 1
ATOM 606 C CA . ASP A 1 79 ? 23.497 -6.584 34.713 1.00 46.31 79 ASP A CA 1
ATOM 607 C C . ASP A 1 79 ? 23.476 -7.628 33.569 1.00 46.31 79 ASP A C 1
ATOM 609 O O . ASP A 1 79 ? 22.675 -8.560 33.549 1.00 46.31 79 ASP A O 1
ATOM 613 N N . SER A 1 80 ? 24.396 -7.449 32.617 1.00 53.06 80 SER A N 1
ATOM 614 C CA . SER A 1 80 ? 25.183 -8.473 31.906 1.00 53.06 80 SER A CA 1
ATOM 615 C C . SER A 1 80 ? 24.563 -9.863 31.616 1.00 53.06 80 SER A C 1
ATOM 617 O O . SER A 1 80 ? 24.566 -10.727 32.481 1.00 53.06 80 SER A O 1
ATOM 619 N N . ASP A 1 81 ? 24.164 -10.139 30.364 1.00 41.88 81 ASP A N 1
ATOM 620 C CA . ASP A 1 81 ? 24.796 -11.118 29.440 1.00 41.88 81 ASP A CA 1
ATOM 621 C C . ASP A 1 81 ? 23.953 -11.262 28.150 1.00 41.88 81 ASP A C 1
ATOM 623 O O . ASP A 1 81 ? 22.724 -11.208 28.173 1.00 41.88 81 ASP A O 1
ATOM 627 N N . GLY A 1 82 ? 24.609 -11.422 26.998 1.00 49.91 82 GLY A N 1
ATOM 628 C CA . GLY A 1 82 ? 24.021 -11.335 25.651 1.00 49.91 82 GLY A CA 1
ATOM 629 C C . GLY A 1 82 ? 22.997 -12.421 25.281 1.00 49.91 82 GLY A C 1
ATOM 630 O O . GLY A 1 82 ? 23.297 -13.320 24.493 1.00 49.91 82 GLY A O 1
ATOM 631 N N . GLY A 1 83 ? 21.766 -12.309 25.778 1.00 33.25 83 GLY A N 1
ATOM 632 C CA . GLY A 1 83 ? 20.623 -13.124 25.366 1.00 33.25 83 GLY A CA 1
ATOM 633 C C . GLY A 1 83 ? 19.888 -12.532 24.162 1.00 33.25 83 GLY A C 1
ATOM 634 O O . GLY A 1 83 ? 19.257 -11.486 24.267 1.00 33.25 83 GLY A O 1
ATOM 635 N N . TRP A 1 84 ? 19.927 -13.216 23.015 1.00 51.31 84 TRP A N 1
ATOM 636 C CA . TRP A 1 84 ? 19.033 -12.951 21.880 1.00 51.31 84 TRP A CA 1
ATOM 637 C C . TRP A 1 84 ? 17.573 -13.078 22.352 1.00 51.31 84 TRP A C 1
ATOM 639 O O . TRP A 1 84 ? 17.083 -14.189 22.567 1.00 51.31 84 TRP A O 1
ATOM 649 N N . GLU A 1 85 ? 16.863 -11.956 22.495 1.00 48.44 85 GLU A N 1
ATOM 650 C CA . GLU A 1 85 ? 15.412 -11.946 22.713 1.00 48.44 85 GLU A CA 1
ATOM 651 C C . GLU A 1 85 ? 14.684 -12.413 21.435 1.00 48.44 85 GLU A C 1
ATOM 653 O O . GLU A 1 85 ? 15.004 -11.959 20.330 1.00 48.44 85 GLU A O 1
ATOM 658 N N . PRO A 1 86 ? 13.711 -13.339 21.523 1.00 42.62 86 PRO A N 1
ATOM 659 C CA . PRO A 1 86 ? 12.998 -13.823 20.350 1.00 42.62 86 PRO A CA 1
ATOM 660 C C . PRO A 1 86 ? 12.176 -12.684 19.732 1.00 42.62 86 PRO A C 1
ATOM 662 O O . PRO A 1 86 ? 11.275 -12.127 20.357 1.00 42.62 86 PRO A O 1
ATOM 665 N N . ALA A 1 87 ? 12.487 -12.364 18.475 1.00 46.19 87 ALA A N 1
ATOM 666 C CA . ALA A 1 87 ? 11.895 -11.296 17.673 1.00 46.19 87 ALA A CA 1
ATOM 667 C C . ALA A 1 87 ? 10.407 -11.543 17.339 1.00 46.19 87 ALA A C 1
ATOM 669 O O . ALA A 1 87 ? 10.037 -11.790 16.192 1.00 46.19 87 ALA A O 1
ATOM 670 N N . SER A 1 88 ? 9.530 -11.526 18.341 1.00 49.25 88 SER A N 1
ATOM 671 C CA . SER A 1 88 ? 8.070 -11.586 18.157 1.00 49.25 88 SER A CA 1
ATOM 672 C C . SER A 1 88 ? 7.300 -10.517 18.930 1.00 49.25 88 SER A C 1
ATOM 674 O O . SER A 1 88 ? 6.078 -10.454 18.830 1.00 49.25 88 SER A O 1
ATOM 676 N N . ARG A 1 89 ? 7.991 -9.600 19.614 1.00 44.59 89 ARG A N 1
ATOM 677 C CA . ARG A 1 89 ? 7.419 -8.300 19.969 1.00 44.59 89 ARG A CA 1
ATOM 678 C C . ARG A 1 89 ? 7.619 -7.362 18.786 1.00 44.59 89 ARG A C 1
ATOM 680 O O . ARG A 1 89 ? 8.722 -6.900 18.527 1.00 44.59 89 ARG A O 1
ATOM 687 N N . SER A 1 90 ? 6.558 -7.095 18.031 1.00 47.28 90 SER A N 1
ATOM 688 C CA . SER A 1 90 ? 6.563 -5.932 17.147 1.00 47.28 90 SER A CA 1
ATOM 689 C C . SER A 1 90 ? 6.620 -4.688 18.038 1.00 47.28 90 SER A C 1
ATOM 691 O O . SER A 1 90 ? 5.628 -4.320 18.665 1.00 47.28 90 SER A O 1
ATOM 693 N N . HIS A 1 91 ? 7.812 -4.109 18.179 1.00 48.31 91 HIS A N 1
ATOM 694 C CA . HIS A 1 91 ? 8.052 -2.890 18.946 1.00 48.31 91 HIS A CA 1
ATOM 695 C C . HIS A 1 91 ? 7.539 -1.689 18.148 1.00 48.31 91 HIS A C 1
ATOM 697 O O . HIS A 1 91 ? 8.311 -0.944 17.547 1.00 48.31 91 HIS A O 1
ATOM 703 N N . TYR A 1 92 ? 6.224 -1.502 18.098 1.00 53.47 92 TYR A N 1
ATOM 704 C CA . TYR A 1 92 ? 5.703 -0.196 17.724 1.00 53.47 92 TYR A CA 1
ATOM 705 C C . TYR A 1 92 ? 6.004 0.764 18.876 1.00 53.47 92 TYR A C 1
ATOM 707 O O . TYR A 1 92 ? 5.451 0.639 19.967 1.00 53.47 92 TYR A O 1
ATOM 715 N N . TYR A 1 93 ? 6.924 1.700 18.645 1.00 53.50 93 TYR A N 1
ATOM 716 C CA . TYR A 1 93 ? 7.213 2.763 19.599 1.00 53.50 93 TYR A CA 1
ATOM 717 C C . TYR A 1 93 ? 5.943 3.608 19.800 1.00 53.50 93 TYR A C 1
ATOM 719 O O . TYR A 1 93 ? 5.351 4.058 18.811 1.00 53.50 93 TYR A O 1
ATOM 727 N N . PRO A 1 94 ? 5.496 3.852 21.045 1.00 58.06 94 PRO A N 1
ATOM 728 C CA . PRO A 1 94 ? 4.453 4.835 21.290 1.00 58.06 94 PRO A CA 1
ATOM 729 C C . PRO A 1 94 ? 4.917 6.211 20.793 1.00 58.06 94 PRO A C 1
ATOM 731 O O . PRO A 1 94 ? 6.110 6.513 20.788 1.00 58.06 94 PRO A O 1
ATOM 734 N N . LEU A 1 95 ? 3.968 7.069 20.401 1.00 49.47 95 LEU A N 1
ATOM 735 C CA . LEU A 1 95 ? 4.255 8.415 19.879 1.00 49.47 95 LEU A CA 1
ATOM 736 C C . LEU A 1 95 ? 5.173 9.240 20.796 1.00 49.47 95 LEU A C 1
ATOM 738 O O . LEU A 1 95 ? 5.972 10.024 20.299 1.00 49.47 95 LEU A O 1
ATOM 742 N N . SER A 1 96 ? 5.093 9.031 22.112 1.00 53.44 96 SER A N 1
ATOM 743 C CA . SER A 1 96 ? 5.995 9.653 23.085 1.00 53.44 96 SER A CA 1
ATOM 744 C C . SER A 1 96 ? 7.458 9.250 22.877 1.00 53.44 96 SER A C 1
ATOM 746 O O . SER A 1 96 ? 8.322 10.114 22.867 1.00 53.44 96 SER A O 1
ATOM 748 N N . GLN A 1 97 ? 7.728 7.966 22.627 1.00 58.34 97 GLN A N 1
ATOM 749 C CA . GLN A 1 97 ? 9.084 7.465 22.382 1.00 58.34 97 GLN A CA 1
ATOM 750 C C . GLN A 1 97 ? 9.613 7.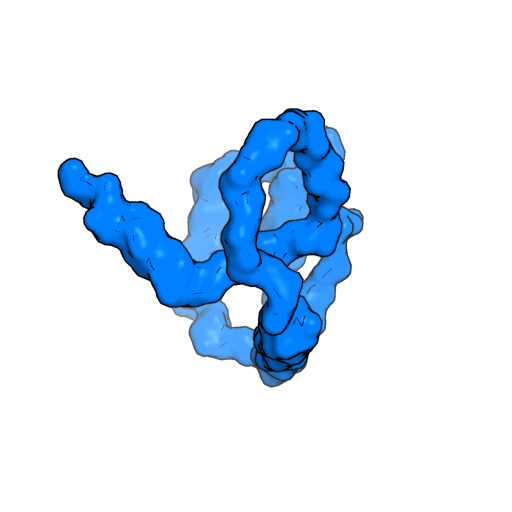896 21.009 1.00 58.34 97 GLN A C 1
ATOM 752 O O . GLN A 1 97 ? 10.792 8.192 20.875 1.00 58.34 97 GLN A O 1
ATOM 757 N N . LEU A 1 98 ? 8.757 7.987 19.983 1.00 60.91 98 LEU A N 1
ATOM 758 C CA . LEU A 1 98 ? 9.176 8.502 18.671 1.00 60.91 98 LEU A CA 1
ATOM 759 C C . LEU A 1 98 ? 9.576 9.982 18.722 1.00 60.91 98 LEU A C 1
ATOM 761 O O . LEU A 1 98 ? 10.481 10.393 17.999 1.00 60.91 98 LEU A O 1
ATOM 765 N N . ASN A 1 99 ? 8.911 10.777 19.565 1.00 59.38 99 ASN A N 1
ATOM 766 C CA . ASN A 1 99 ? 9.229 12.194 19.706 1.00 59.38 99 ASN A CA 1
ATOM 767 C C . ASN A 1 99 ? 10.593 12.406 20.387 1.00 59.38 99 ASN A C 1
ATOM 769 O O . ASN A 1 99 ? 11.353 13.261 19.952 1.00 59.38 99 ASN A O 1
ATOM 773 N N . GLU A 1 100 ? 10.945 11.568 21.368 1.00 61.34 100 GLU A N 1
ATOM 774 C CA . GLU A 1 100 ? 12.255 11.599 22.040 1.00 61.34 100 GLU A CA 1
ATOM 775 C C . GLU A 1 100 ? 13.430 11.340 21.077 1.00 61.34 100 GLU A C 1
ATOM 777 O O . GLU A 1 100 ? 14.475 11.977 21.194 1.00 61.34 100 GLU A O 1
ATOM 782 N N . PHE A 1 101 ? 13.262 10.466 20.075 1.00 53.06 101 PHE A N 1
ATOM 783 C CA . PHE A 1 101 ? 14.297 10.221 19.057 1.00 53.06 101 PHE A CA 1
ATOM 784 C C . PHE A 1 101 ? 14.507 11.398 18.096 1.00 53.06 101 PHE A C 1
ATOM 786 O O . PHE A 1 101 ? 15.606 11.570 17.571 1.00 53.06 101 PHE A O 1
ATOM 793 N N . ASN A 1 102 ? 13.472 12.205 17.859 1.00 53.25 102 ASN A N 1
ATOM 794 C CA . ASN A 1 102 ? 13.550 13.349 16.951 1.00 53.25 102 ASN A CA 1
ATOM 795 C C . ASN A 1 102 ? 14.181 14.593 17.595 1.00 53.25 102 ASN A C 1
ATOM 797 O O . ASN A 1 102 ? 14.621 15.478 16.871 1.00 53.25 102 ASN A O 1
ATOM 801 N N . GLU A 1 103 ? 14.245 14.664 18.926 1.00 53.69 103 GLU A N 1
ATOM 802 C CA . GLU A 1 103 ? 14.796 15.812 19.666 1.00 53.69 103 GLU A CA 1
ATOM 803 C C . GLU A 1 103 ? 16.316 15.720 19.909 1.00 53.69 103 GLU A C 1
ATOM 805 O O . GLU A 1 103 ? 16.898 16.629 20.490 1.00 53.69 103 GLU A O 1
ATOM 810 N N . HIS A 1 104 ? 16.979 14.645 19.465 1.00 51.53 104 HIS A N 1
ATOM 811 C CA . HIS A 1 104 ? 18.433 14.440 19.606 1.00 51.53 104 HIS A CA 1
ATOM 812 C C . HIS A 1 104 ? 19.221 14.576 18.292 1.00 51.53 104 HIS A C 1
ATOM 814 O O . HIS A 1 104 ? 20.376 14.155 18.206 1.00 51.53 104 HIS A O 1
ATOM 820 N N . VAL A 1 105 ? 18.606 15.163 17.264 1.00 52.72 105 VAL A N 1
ATOM 821 C CA . VAL A 1 105 ? 19.278 15.517 16.010 1.00 52.72 105 VAL A CA 1
ATOM 822 C C . VAL A 1 105 ? 19.383 17.041 15.929 1.00 52.72 105 VAL A C 1
ATOM 824 O O . VAL A 1 105 ? 18.570 17.678 15.268 1.00 52.72 105 VAL A O 1
ATOM 827 N N . ASP A 1 106 ? 20.385 17.595 16.611 1.00 40.62 106 ASP A N 1
ATOM 828 C CA . ASP A 1 106 ? 20.919 18.953 16.416 1.00 40.62 106 ASP A CA 1
ATOM 829 C C . ASP A 1 106 ? 22.453 18.891 16.313 1.00 40.62 106 ASP A C 1
ATOM 831 O O . ASP A 1 106 ? 23.082 18.202 17.154 1.00 40.62 106 ASP A O 1
#

Mean predicted aligned error: 13.46 Å

Radius of gyration: 18.8 Å; Cα contacts (8 Å, |Δi|>4): 34; chains: 1; bounding box: 40×33×47 Å

Sequence (106 aa):
MREDPIPGMPNVLADIIRECWDLDPLKRPAMEDVSNRLHRSYSDSFKRFSKETKAFIEGQAAAHQQALAAGGEGAGDDDSDGGWEPASRSHYYPLSQLNEFNEHVD

InterPro domains:
  IPR011009 Protein kinase-like domain superfamily [SSF56112] (5-45)

Organism: NCBI:txid994334

Secondary structure (DSSP, 8-state):
--SPPPTT--HHHHHHHHHHT-SSGGGSPPHHHHHHHHHHHHHHTTTS--HHHHHHHHHHHHHHHHHHHHT---------------TTS-----HHHHHHHHTT--